Protein AF-A0A0S7XWL3-F1 (afdb_monomer)

Structure (mmCIF, N/CA/C/O backbone):
data_AF-A0A0S7XWL3-F1
#
_entry.id   AF-A0A0S7XWL3-F1
#
loop_
_atom_site.group_PDB
_atom_site.id
_atom_site.type_symbol
_atom_site.label_atom_id
_atom_site.label_alt_id
_atom_site.label_comp_id
_atom_site.label_asym_id
_atom_site.label_entity_id
_atom_site.label_seq_id
_atom_site.pdbx_PDB_ins_code
_atom_site.Cartn_x
_atom_site.Cartn_y
_atom_site.Cartn_z
_atom_site.occupancy
_atom_site.B_iso_or_equiv
_atom_site.auth_seq_id
_atom_site.auth_comp_id
_atom_site.auth_asym_id
_atom_site.auth_atom_id
_atom_site.pdbx_PDB_model_num
ATOM 1 N N . MET A 1 1 ? -26.084 -12.949 16.151 1.00 36.94 1 MET A N 1
ATOM 2 C CA . MET A 1 1 ? -24.715 -13.091 15.606 1.00 36.94 1 MET A CA 1
ATOM 3 C C . MET A 1 1 ? -23.866 -11.956 16.166 1.00 36.94 1 MET A C 1
ATOM 5 O O . MET A 1 1 ? -24.060 -10.821 15.754 1.00 36.94 1 MET A O 1
ATOM 9 N N . ALA A 1 2 ? -23.006 -12.208 17.155 1.00 46.75 2 ALA A N 1
ATOM 10 C CA . ALA A 1 2 ? -22.090 -11.181 17.656 1.00 46.75 2 ALA A CA 1
ATOM 11 C C . ALA A 1 2 ? -20.887 -11.101 16.704 1.00 46.75 2 ALA A C 1
ATOM 13 O O . ALA A 1 2 ? -20.143 -12.070 16.565 1.00 46.75 2 ALA A O 1
ATOM 14 N N . GLY A 1 3 ? -20.744 -9.982 15.991 1.00 61.41 3 GLY A N 1
ATOM 15 C CA . GLY A 1 3 ? -19.620 -9.762 15.082 1.00 61.41 3 GLY A CA 1
ATOM 16 C C . GLY A 1 3 ? -18.284 -9.784 15.829 1.00 61.41 3 GLY A C 1
ATOM 17 O O . GLY A 1 3 ? -18.199 -9.375 16.988 1.00 61.41 3 GLY A O 1
ATOM 18 N N . ARG A 1 4 ? -17.224 -10.259 15.163 1.00 64.62 4 ARG A N 1
ATOM 19 C CA . ARG A 1 4 ? -15.858 -10.237 15.702 1.00 64.62 4 ARG A CA 1
ATOM 20 C C . ARG A 1 4 ? -15.507 -8.812 16.148 1.00 64.62 4 ARG A C 1
ATOM 22 O O . ARG A 1 4 ? -15.670 -7.868 15.376 1.00 64.62 4 ARG A O 1
ATOM 29 N N . LYS A 1 5 ? -15.020 -8.660 17.387 1.00 73.19 5 LYS A N 1
ATOM 30 C CA . LYS A 1 5 ? -14.615 -7.357 17.939 1.00 73.19 5 LYS A CA 1
ATOM 31 C C . LYS A 1 5 ? -13.591 -6.689 17.013 1.00 73.19 5 LYS A C 1
ATOM 33 O O . LYS A 1 5 ? -12.666 -7.351 16.536 1.00 73.19 5 LYS A O 1
ATOM 38 N N . LYS A 1 6 ? -13.762 -5.385 16.765 1.00 74.75 6 LYS A N 1
ATOM 39 C CA . LYS A 1 6 ? -12.805 -4.599 15.977 1.00 74.75 6 LYS A CA 1
ATOM 40 C C . LYS A 1 6 ? -11.432 -4.615 16.669 1.00 74.75 6 LYS A C 1
ATOM 42 O O . LYS A 1 6 ? -11.367 -4.415 17.879 1.00 74.75 6 LYS A O 1
ATOM 47 N N . LYS A 1 7 ? -10.364 -4.853 15.900 1.00 80.75 7 LYS A N 1
ATOM 48 C CA . LYS A 1 7 ? -8.964 -4.765 16.344 1.00 80.75 7 LYS A CA 1
ATOM 49 C C . LYS A 1 7 ? -8.573 -3.356 16.783 1.00 80.75 7 LYS A C 1
ATOM 51 O O . LYS A 1 7 ? -8.152 -3.208 17.915 1.00 80.75 7 LYS A O 1
ATOM 56 N N . PHE A 1 8 ? -8.792 -2.368 15.922 1.00 87.38 8 PHE A N 1
ATOM 57 C CA . PHE A 1 8 ? -8.564 -0.952 16.218 1.00 87.38 8 PHE A CA 1
ATOM 58 C C . PHE A 1 8 ? -9.876 -0.279 16.616 1.00 87.38 8 PHE A C 1
ATOM 60 O O . PHE A 1 8 ? -10.931 -0.643 16.076 1.00 87.38 8 PHE A O 1
ATOM 67 N N . GLN A 1 9 ? -9.825 0.666 17.554 1.00 83.06 9 GLN A N 1
ATOM 68 C CA . GLN A 1 9 ? -10.984 1.471 17.960 1.00 83.06 9 GLN A CA 1
ATOM 69 C C . GLN A 1 9 ? -10.989 2.852 17.302 1.00 83.06 9 GLN A C 1
ATOM 71 O O . GLN A 1 9 ? -12.069 3.332 16.963 1.00 83.06 9 GLN A O 1
ATOM 76 N N . THR A 1 10 ? -9.817 3.441 17.044 1.00 89.12 10 THR A N 1
ATOM 77 C CA . THR A 1 10 ? -9.683 4.768 16.417 1.00 89.12 10 THR A CA 1
ATOM 78 C C . THR A 1 10 ? -8.779 4.734 15.186 1.00 89.12 10 THR A C 1
ATOM 80 O O . THR A 1 10 ? -8.047 3.764 14.968 1.00 89.12 10 THR A O 1
ATOM 83 N N . GLU A 1 11 ? -8.879 5.768 14.350 1.00 91.44 11 GLU A N 1
ATOM 84 C CA . GLU A 1 11 ? -8.022 5.936 13.171 1.00 91.44 11 GLU A CA 1
ATOM 85 C C . GLU A 1 11 ? -6.557 6.134 13.586 1.00 91.44 11 GLU A C 1
ATOM 87 O O . GLU A 1 11 ? -5.670 5.508 13.007 1.00 91.44 11 GLU A O 1
ATOM 92 N N . GLU A 1 12 ? -6.304 6.904 14.651 1.00 93.62 12 GLU A N 1
ATOM 93 C CA . GLU A 1 12 ? -4.953 7.179 15.151 1.00 93.62 12 GLU A CA 1
ATOM 94 C C . GLU A 1 12 ? -4.237 5.907 15.616 1.00 93.62 12 GLU A C 1
ATOM 96 O O . GLU A 1 12 ? -3.075 5.699 15.283 1.00 93.62 12 GLU A O 1
ATOM 101 N N . GLU A 1 13 ? -4.938 5.004 16.312 1.00 94.00 13 GLU A N 1
ATOM 102 C CA . GLU A 1 13 ? -4.365 3.728 16.763 1.00 94.00 13 GLU A CA 1
ATOM 103 C C . GLU A 1 13 ? -3.895 2.871 15.576 1.00 94.00 13 GLU A C 1
ATOM 105 O O . GLU A 1 13 ? -2.843 2.227 15.621 1.00 94.00 13 GLU A O 1
ATOM 110 N N . MET A 1 14 ? -4.673 2.867 14.489 1.00 94.06 14 MET A N 1
ATOM 111 C CA . MET A 1 14 ? -4.296 2.171 13.263 1.00 94.06 14 MET A CA 1
ATOM 112 C C . MET A 1 14 ? -3.122 2.870 12.572 1.00 94.06 14 MET A C 1
ATOM 114 O O . MET A 1 14 ? -2.195 2.188 12.131 1.00 94.06 14 MET A O 1
ATOM 118 N N . GLN A 1 15 ? -3.140 4.201 12.490 1.00 95.75 15 GLN A N 1
ATOM 119 C CA . GLN A 1 15 ? -2.067 4.993 11.892 1.00 95.75 15 GLN A CA 1
ATOM 120 C C . GLN A 1 15 ? -0.730 4.758 12.610 1.00 95.75 15 GLN A C 1
ATOM 122 O O . GLN A 1 15 ? 0.270 4.469 11.953 1.00 95.75 15 GLN A O 1
ATOM 127 N N . ASP A 1 16 ? -0.722 4.758 13.943 1.00 95.88 16 ASP A N 1
ATOM 128 C CA . ASP A 1 16 ? 0.469 4.480 14.750 1.00 95.88 16 ASP A CA 1
ATOM 129 C C . ASP A 1 16 ? 1.024 3.074 14.495 1.00 95.88 16 ASP A C 1
ATOM 131 O O . ASP A 1 16 ? 2.238 2.880 14.371 1.00 95.88 16 ASP A O 1
ATOM 135 N N . ALA A 1 17 ? 0.146 2.073 14.382 1.00 95.94 17 ALA A N 1
ATOM 136 C CA . ALA A 1 17 ? 0.550 0.702 14.085 1.00 95.94 17 ALA A CA 1
ATOM 137 C C . ALA A 1 17 ? 1.124 0.562 12.662 1.00 95.94 17 ALA A C 1
ATOM 139 O O . ALA A 1 17 ? 2.119 -0.141 12.462 1.00 95.94 17 ALA A O 1
ATOM 140 N N . ILE A 1 18 ? 0.547 1.270 11.688 1.00 96.81 18 ILE A N 1
ATOM 141 C CA . ILE A 1 18 ? 1.053 1.347 10.311 1.00 96.81 18 ILE A CA 1
ATOM 142 C C . ILE A 1 18 ? 2.430 2.013 10.283 1.00 96.81 18 ILE A C 1
ATOM 144 O O . ILE A 1 18 ? 3.361 1.489 9.670 1.00 96.81 18 ILE A O 1
ATOM 148 N N . ASP A 1 19 ? 2.589 3.145 10.962 1.00 96.81 19 ASP A N 1
ATOM 149 C CA . ASP A 1 19 ? 3.857 3.869 10.996 1.00 96.81 19 ASP A CA 1
ATOM 150 C C . ASP A 1 19 ? 4.936 3.071 11.724 1.00 96.81 19 ASP A C 1
ATOM 152 O O . ASP A 1 19 ? 6.091 3.058 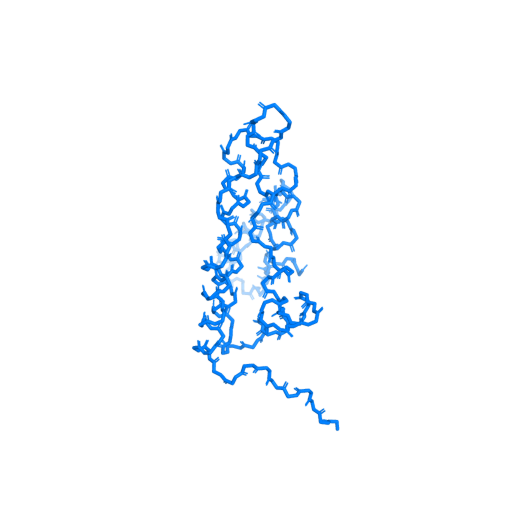11.293 1.00 96.81 19 ASP A O 1
ATOM 156 N N . LYS A 1 20 ? 4.572 2.341 12.783 1.00 97.00 20 LYS A N 1
ATOM 157 C CA . LYS A 1 20 ? 5.468 1.387 13.440 1.00 97.00 20 LYS A CA 1
ATOM 158 C C . LYS A 1 20 ? 5.937 0.298 12.475 1.00 97.00 20 LYS A C 1
ATOM 160 O O . LYS A 1 20 ? 7.130 0.005 12.460 1.00 97.00 20 LYS A O 1
ATOM 165 N N . TYR A 1 21 ? 5.041 -0.267 11.661 1.00 96.31 21 TYR A N 1
ATOM 166 C CA . TYR A 1 21 ? 5.422 -1.247 10.642 1.00 96.31 21 TYR A CA 1
ATOM 167 C C . TYR A 1 21 ? 6.410 -0.647 9.635 1.00 96.31 21 TYR A C 1
ATOM 169 O O . TYR A 1 21 ? 7.520 -1.157 9.509 1.00 96.31 21 TYR A O 1
ATOM 177 N N . PHE A 1 22 ? 6.084 0.478 8.993 1.00 96.00 22 PHE A N 1
ATOM 178 C CA . PHE A 1 22 ? 6.979 1.085 7.997 1.00 96.00 22 PHE A CA 1
ATOM 179 C C . PHE A 1 22 ? 8.330 1.542 8.568 1.00 96.00 22 PHE A C 1
ATOM 181 O O . PHE A 1 22 ? 9.328 1.515 7.851 1.00 96.00 22 PHE A O 1
ATOM 188 N N . LYS A 1 23 ? 8.391 1.926 9.850 1.00 95.62 23 LYS A N 1
ATOM 189 C CA . LYS A 1 23 ? 9.656 2.218 10.552 1.00 95.62 23 LYS A CA 1
ATOM 190 C C . LYS A 1 23 ? 10.488 0.967 10.829 1.00 95.62 23 LYS A C 1
ATOM 192 O O . LYS A 1 23 ? 11.699 1.077 10.970 1.00 95.62 23 LYS A O 1
ATOM 197 N N . SER A 1 24 ? 9.846 -0.195 10.943 1.00 93.25 24 SER A N 1
ATOM 198 C CA . SER A 1 24 ? 10.522 -1.478 11.164 1.00 93.25 24 SER A CA 1
ATOM 199 C C . SER A 1 24 ? 11.039 -2.130 9.880 1.00 93.25 24 SER A C 1
ATOM 201 O O . SER A 1 24 ? 11.827 -3.067 9.958 1.00 93.25 24 SER A O 1
ATOM 203 N N . VAL A 1 25 ? 10.607 -1.640 8.714 1.00 92.12 25 VAL A N 1
ATOM 204 C CA . VAL A 1 25 ? 11.064 -2.127 7.410 1.00 92.12 25 VAL A CA 1
ATOM 205 C C . VAL A 1 25 ? 12.542 -1.799 7.230 1.00 92.12 25 VAL A C 1
ATOM 207 O O . VAL A 1 25 ? 12.956 -0.643 7.343 1.00 92.12 25 VAL A O 1
ATOM 210 N N . ASP A 1 26 ? 13.324 -2.818 6.886 1.00 88.50 26 ASP A N 1
ATOM 211 C CA . ASP A 1 26 ? 14.691 -2.633 6.426 1.00 88.50 26 ASP A CA 1
ATOM 212 C C . ASP A 1 26 ? 14.690 -2.206 4.954 1.00 88.50 26 ASP A C 1
ATOM 214 O O . ASP A 1 26 ? 14.417 -2.987 4.044 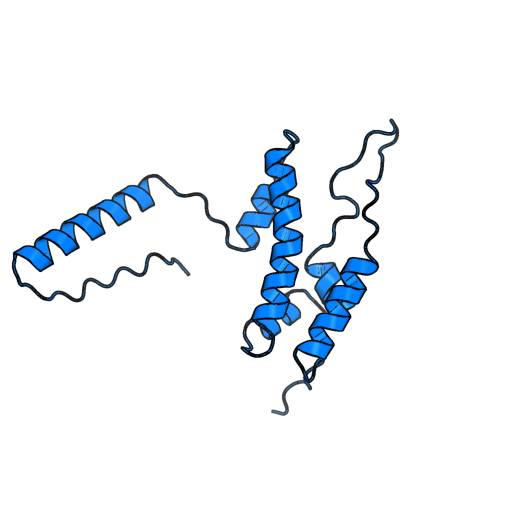1.00 88.50 26 ASP A O 1
ATOM 218 N N . TRP A 1 27 ? 15.000 -0.934 4.720 1.00 85.88 27 TRP A N 1
ATOM 219 C CA . TRP A 1 27 ? 15.059 -0.357 3.379 1.00 85.88 27 TRP A CA 1
ATOM 220 C C . TRP A 1 27 ? 16.377 -0.642 2.653 1.00 85.88 27 TRP A C 1
ATOM 222 O O . TRP A 1 27 ? 16.559 -0.196 1.515 1.00 85.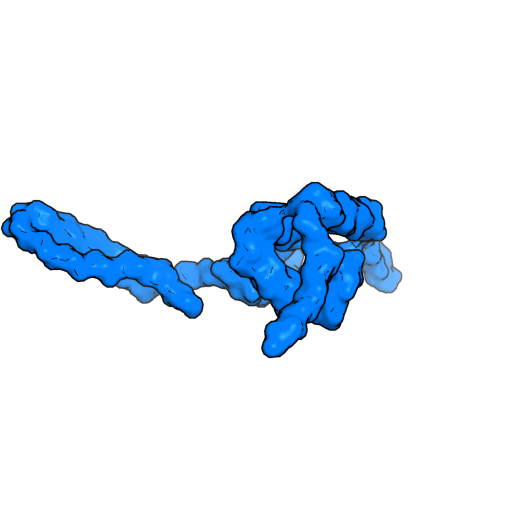88 27 TRP A O 1
ATOM 232 N N . THR A 1 28 ? 17.316 -1.354 3.281 1.00 85.12 28 THR A N 1
ATOM 233 C CA . THR A 1 28 ? 18.562 -1.727 2.620 1.00 85.12 28 THR A CA 1
ATOM 234 C C . THR A 1 28 ? 18.287 -2.787 1.547 1.00 85.12 28 THR A C 1
ATOM 236 O O . THR A 1 28 ? 17.612 -3.785 1.807 1.00 85.12 28 THR A O 1
ATOM 239 N N . PRO A 1 29 ? 18.763 -2.594 0.302 1.00 82.19 29 PRO A N 1
ATOM 240 C CA . PRO A 1 29 ? 18.612 -3.614 -0.722 1.00 82.19 29 PRO A CA 1
ATOM 241 C C . PRO A 1 29 ? 19.436 -4.847 -0.354 1.00 82.19 29 PRO A C 1
ATOM 243 O O . PRO A 1 29 ? 20.662 -4.756 -0.233 1.00 82.19 29 PRO A O 1
ATOM 246 N N . SER A 1 30 ? 18.777 -6.002 -0.256 1.00 86.75 30 SER A N 1
ATOM 247 C CA . SER A 1 30 ? 19.459 -7.300 -0.264 1.00 86.75 30 SER A CA 1
ATOM 248 C C . SER A 1 30 ? 20.346 -7.418 -1.499 1.00 86.75 30 SER A C 1
ATOM 250 O O . SER A 1 30 ? 20.089 -6.769 -2.513 1.00 86.75 30 SER A O 1
ATOM 252 N N . ARG A 1 31 ? 21.407 -8.221 -1.431 1.00 88.25 31 ARG A N 1
ATOM 253 C CA . ARG A 1 31 ? 22.348 -8.420 -2.540 1.00 88.25 31 ARG A CA 1
ATOM 254 C C . ARG A 1 31 ? 22.417 -9.892 -2.927 1.00 88.25 31 ARG A C 1
ATOM 256 O O . ARG A 1 31 ? 22.231 -10.747 -2.068 1.00 88.25 31 ARG A O 1
ATOM 263 N N . ASP A 1 32 ? 22.632 -10.162 -4.210 1.00 87.88 32 ASP A N 1
ATOM 264 C CA . ASP A 1 32 ? 22.878 -11.513 -4.716 1.00 87.88 32 ASP A CA 1
ATOM 265 C C . ASP A 1 32 ? 24.319 -11.966 -4.435 1.00 87.88 32 ASP A C 1
ATOM 267 O O . ASP A 1 32 ? 25.100 -11.244 -3.806 1.00 87.88 32 ASP A O 1
ATOM 271 N N . GLU A 1 33 ? 24.665 -13.174 -4.882 1.00 92.81 33 GLU A N 1
ATOM 272 C CA . GLU A 1 33 ? 25.991 -13.775 -4.685 1.00 92.81 33 GLU A CA 1
ATOM 273 C C . GLU A 1 33 ? 27.117 -12.936 -5.317 1.00 92.81 33 GLU A C 1
ATOM 275 O O . GLU A 1 33 ? 28.231 -12.899 -4.796 1.00 92.81 33 GLU A O 1
ATOM 280 N N . GLU A 1 34 ? 26.822 -12.179 -6.381 1.00 91.81 34 GLU A N 1
ATOM 281 C CA . GLU A 1 34 ? 27.750 -11.240 -7.024 1.00 91.81 34 GLU A CA 1
ATOM 282 C C . GLU A 1 34 ? 27.729 -9.829 -6.406 1.00 91.81 34 GLU A C 1
ATOM 284 O O . GLU A 1 34 ? 28.372 -8.904 -6.911 1.00 91.81 34 GLU A O 1
ATOM 289 N N . GLY A 1 35 ? 26.988 -9.627 -5.315 1.00 88.56 35 GLY A N 1
ATOM 290 C CA . GLY A 1 35 ? 26.896 -8.352 -4.610 1.00 88.56 35 GLY A CA 1
ATOM 291 C C . GLY A 1 35 ? 26.010 -7.311 -5.301 1.00 88.56 35 GLY A C 1
ATOM 292 O O . GLY A 1 35 ? 26.009 -6.143 -4.892 1.00 88.56 35 GLY A O 1
ATOM 293 N N . ARG A 1 36 ? 25.237 -7.674 -6.326 1.00 85.31 36 ARG A N 1
ATOM 294 C CA . ARG A 1 36 ? 24.300 -6.772 -7.012 1.00 85.31 36 ARG A CA 1
ATOM 295 C C . ARG A 1 36 ? 23.014 -6.653 -6.188 1.00 85.31 36 ARG A C 1
ATOM 297 O O . ARG A 1 36 ? 22.555 -7.642 -5.626 1.00 85.31 36 ARG A O 1
ATOM 304 N N . PRO A 1 37 ? 22.407 -5.458 -6.083 1.00 82.75 37 PRO A N 1
ATOM 305 C CA . PRO A 1 37 ? 21.199 -5.278 -5.286 1.00 82.75 37 PRO A CA 1
ATOM 306 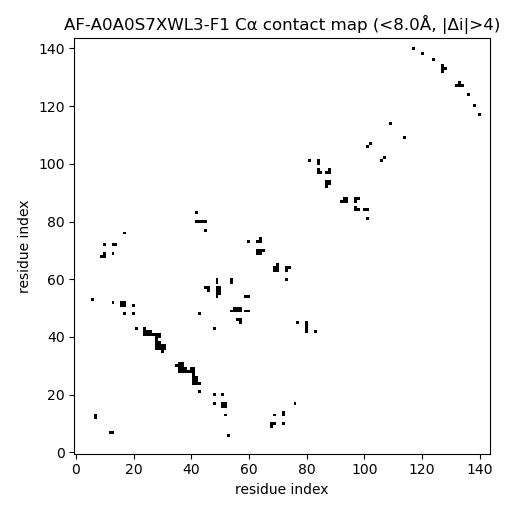C C . PRO A 1 37 ? 20.015 -6.037 -5.899 1.00 82.75 37 PRO A C 1
ATOM 308 O O . PRO A 1 37 ? 19.621 -5.749 -7.030 1.00 82.75 37 PRO A O 1
ATOM 311 N N . ILE A 1 38 ? 19.418 -6.939 -5.122 1.00 82.75 38 ILE A N 1
ATOM 312 C CA . ILE A 1 38 ? 18.156 -7.617 -5.403 1.00 82.75 38 ILE A CA 1
ATOM 313 C C . ILE A 1 38 ? 17.022 -6.628 -5.104 1.00 82.75 38 ILE A C 1
ATOM 315 O O . ILE A 1 38 ? 16.751 -6.316 -3.939 1.00 82.75 38 ILE A O 1
ATOM 319 N N . PRO A 1 39 ? 16.361 -6.090 -6.139 1.00 72.50 39 PRO A N 1
ATOM 320 C CA . PRO A 1 39 ? 15.312 -5.104 -5.947 1.00 72.50 39 PRO A CA 1
ATOM 321 C C . PRO A 1 39 ? 14.117 -5.727 -5.209 1.00 72.50 39 PRO A C 1
ATOM 323 O O . PRO A 1 39 ? 13.732 -6.857 -5.492 1.00 72.50 39 PRO A O 1
ATOM 326 N N . PHE A 1 40 ? 13.512 -4.965 -4.296 1.00 74.94 40 PHE A N 1
ATOM 327 C CA . PHE A 1 40 ? 12.250 -5.293 -3.611 1.00 74.94 40 PHE A CA 1
ATOM 328 C C . PHE A 1 40 ? 12.231 -6.549 -2.729 1.00 74.94 40 PHE A C 1
ATOM 330 O O . PHE A 1 40 ? 11.170 -6.883 -2.215 1.00 74.94 40 PHE A O 1
ATOM 337 N N . MET A 1 41 ? 13.371 -7.202 -2.478 1.00 81.50 41 MET A N 1
ATOM 338 C CA . MET A 1 41 ? 13.417 -8.365 -1.577 1.00 81.50 41 MET A CA 1
ATOM 339 C C . MET A 1 41 ? 12.966 -8.018 -0.148 1.00 81.50 41 MET A C 1
ATOM 341 O O . MET A 1 41 ? 12.263 -8.801 0.475 1.00 81.50 41 MET A O 1
ATOM 345 N N . ASN A 1 42 ? 13.321 -6.823 0.334 1.00 83.19 42 ASN A N 1
ATOM 346 C CA . ASN A 1 42 ? 12.935 -6.325 1.662 1.00 83.19 42 ASN A CA 1
ATOM 347 C C . ASN A 1 42 ? 11.814 -5.273 1.582 1.00 83.19 42 ASN A C 1
ATOM 349 O O . ASN A 1 42 ? 11.588 -4.523 2.529 1.00 83.19 42 ASN A O 1
ATOM 353 N N . ALA A 1 43 ? 11.157 -5.140 0.424 1.00 87.06 43 ALA A N 1
ATOM 354 C CA . ALA A 1 43 ? 10.105 -4.146 0.275 1.00 87.06 43 ALA A CA 1
ATOM 355 C C . ALA A 1 43 ? 8.875 -4.544 1.103 1.00 87.06 43 ALA A C 1
ATOM 357 O O . ALA A 1 43 ? 8.499 -5.717 1.107 1.00 87.06 43 ALA A O 1
ATOM 358 N N . PRO A 1 44 ? 8.208 -3.575 1.750 1.00 93.69 44 PRO A N 1
ATOM 359 C CA . PRO A 1 44 ? 6.984 -3.845 2.479 1.00 93.69 44 PRO A CA 1
ATOM 360 C C . PRO A 1 44 ? 5.913 -4.398 1.543 1.00 93.69 44 PRO A C 1
ATOM 362 O O . PRO A 1 44 ? 5.746 -3.926 0.417 1.00 93.69 44 PRO A O 1
ATOM 365 N N . THR A 1 45 ? 5.140 -5.362 2.034 1.00 94.12 45 THR A N 1
ATOM 366 C CA . THR A 1 45 ? 4.027 -5.958 1.289 1.00 94.12 45 THR A CA 1
ATOM 367 C C . THR A 1 45 ? 2.701 -5.744 2.012 1.00 94.12 45 THR A C 1
ATOM 369 O O . THR A 1 45 ? 2.649 -5.609 3.233 1.00 94.12 45 THR A O 1
ATOM 372 N N . ILE A 1 46 ? 1.584 -5.766 1.274 1.00 95.62 46 ILE A N 1
ATOM 373 C CA . ILE A 1 46 ? 0.240 -5.655 1.877 1.00 95.62 46 ILE A CA 1
ATOM 374 C C . ILE A 1 46 ? -0.014 -6.802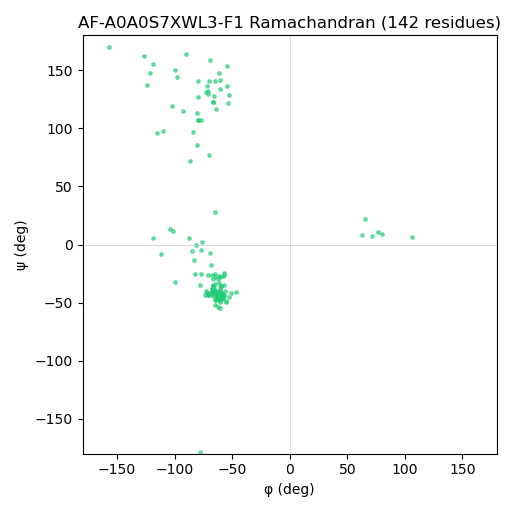 2.863 1.00 95.62 46 ILE A C 1
ATOM 376 O O . ILE A 1 46 ? -0.659 -6.613 3.894 1.00 95.62 46 ILE A O 1
ATOM 380 N N . THR A 1 47 ? 0.492 -7.999 2.560 1.00 95.62 47 THR A N 1
ATOM 381 C CA . THR A 1 47 ? 0.342 -9.161 3.440 1.00 95.62 47 THR A CA 1
ATOM 382 C C . THR A 1 47 ? 1.074 -8.942 4.760 1.00 95.62 47 THR A C 1
ATOM 384 O O . THR A 1 47 ? 0.479 -9.135 5.814 1.00 95.62 47 THR A O 1
ATOM 387 N N . GLU A 1 48 ? 2.329 -8.496 4.725 1.00 95.19 48 GLU A N 1
ATOM 388 C CA . GLU A 1 48 ? 3.092 -8.197 5.940 1.00 95.19 48 GLU A CA 1
ATOM 389 C C . GLU A 1 48 ? 2.506 -7.030 6.725 1.00 95.19 48 GLU A C 1
ATOM 391 O O . GLU A 1 48 ? 2.411 -7.121 7.945 1.00 95.19 48 GLU A O 1
ATOM 396 N N . LEU A 1 49 ? 2.041 -5.978 6.045 1.00 96.81 49 LEU A N 1
ATOM 397 C CA . LEU A 1 49 ? 1.301 -4.891 6.678 1.00 96.81 49 LEU A CA 1
ATOM 398 C C . LEU A 1 49 ? 0.085 -5.440 7.435 1.00 96.81 49 LEU A C 1
ATOM 400 O O . LEU A 1 49 ? -0.113 -5.128 8.607 1.00 96.81 49 LEU A O 1
ATOM 404 N N . ALA A 1 50 ? -0.714 -6.303 6.802 1.00 96.50 50 ALA A N 1
ATOM 405 C CA . ALA A 1 50 ? -1.873 -6.911 7.447 1.00 96.50 50 ALA A CA 1
ATOM 406 C C . ALA A 1 50 ? -1.470 -7.744 8.679 1.00 96.50 50 ALA A C 1
ATOM 408 O O . ALA A 1 50 ? -2.094 -7.617 9.735 1.00 96.50 50 ALA A O 1
ATOM 409 N N . LEU A 1 51 ? -0.406 -8.544 8.571 1.00 96.00 51 LEU A N 1
ATOM 410 C CA . LEU A 1 51 ? 0.126 -9.339 9.681 1.00 96.00 51 LEU A CA 1
ATOM 411 C C . LEU A 1 51 ? 0.657 -8.457 10.822 1.00 96.00 51 LEU A C 1
ATOM 413 O O . LEU A 1 51 ? 0.374 -8.736 11.986 1.00 96.00 51 LEU A O 1
ATOM 417 N N . ALA A 1 52 ? 1.359 -7.365 10.511 1.00 94.88 52 ALA A N 1
ATOM 418 C CA . ALA A 1 52 ? 1.885 -6.413 11.489 1.00 94.88 52 ALA A CA 1
ATOM 419 C C . ALA A 1 52 ? 0.768 -5.678 12.247 1.00 94.88 52 ALA A C 1
ATOM 421 O O . ALA A 1 52 ? 0.881 -5.437 13.448 1.00 94.88 52 ALA A O 1
ATOM 422 N N . LEU A 1 53 ? -0.355 -5.406 11.577 1.00 94.56 53 LEU A N 1
ATOM 423 C CA . LEU A 1 53 ? -1.590 -4.896 12.189 1.00 94.56 53 LEU A CA 1
ATOM 424 C C . LEU A 1 53 ? -2.380 -5.987 12.945 1.00 94.56 53 LEU A C 1
ATOM 426 O O . LEU A 1 53 ? -3.459 -5.747 13.493 1.00 94.56 53 LEU A O 1
ATOM 430 N N . GLY A 1 54 ? -1.846 -7.209 12.989 1.00 93.88 54 GLY A N 1
ATOM 431 C CA . GLY A 1 54 ? -2.381 -8.357 13.708 1.00 93.88 54 GLY A CA 1
ATOM 432 C C . GLY A 1 54 ? -3.522 -9.076 12.993 1.00 93.88 54 GLY A C 1
ATOM 433 O O . GLY A 1 54 ? -4.183 -9.911 13.617 1.00 93.88 54 GLY A O 1
ATOM 434 N N . PHE A 1 55 ? -3.826 -8.751 11.737 1.00 94.38 55 PHE A N 1
ATOM 435 C CA . PHE A 1 55 ? -4.813 -9.484 10.947 1.00 94.38 55 PHE A CA 1
ATOM 436 C C . PHE A 1 55 ? -4.315 -10.890 10.592 1.00 94.38 55 PHE A C 1
ATOM 438 O O . PHE A 1 55 ? -3.122 -11.170 10.625 1.00 94.38 55 PHE A O 1
ATOM 445 N N . ALA A 1 56 ? -5.246 -11.791 10.272 1.00 92.31 56 ALA A N 1
ATOM 446 C CA . ALA A 1 56 ? -4.904 -13.158 9.870 1.00 92.31 56 ALA A CA 1
ATOM 447 C C . ALA A 1 56 ? -4.517 -13.253 8.384 1.00 92.31 56 ALA A C 1
ATOM 449 O O . ALA A 1 56 ? -3.802 -14.167 7.989 1.00 92.31 56 ALA A O 1
ATOM 450 N N . ASP A 1 57 ? -5.006 -12.321 7.565 1.00 93.38 57 ASP A N 1
ATOM 451 C CA . ASP A 1 57 ? -4.777 -12.275 6.127 1.00 93.38 57 ASP A CA 1
ATOM 452 C C . ASP A 1 57 ? -4.959 -10.847 5.583 1.00 93.38 57 ASP A C 1
ATOM 454 O O . ASP A 1 57 ? -5.476 -9.952 6.260 1.00 93.38 57 ASP A O 1
ATOM 458 N N . ARG A 1 58 ? -4.573 -10.641 4.319 1.00 93.94 58 ARG A N 1
ATOM 459 C CA . ARG A 1 58 ? -4.767 -9.365 3.611 1.00 93.94 58 ARG A CA 1
ATOM 460 C C . ARG A 1 58 ? -6.239 -8.999 3.383 1.00 93.94 58 ARG A C 1
ATOM 462 O O . ARG A 1 58 ? -6.554 -7.824 3.240 1.00 93.94 58 ARG A O 1
ATOM 469 N N . ARG A 1 59 ? -7.151 -9.979 3.334 1.00 93.62 59 ARG A N 1
ATOM 470 C CA . ARG A 1 59 ? -8.585 -9.728 3.086 1.00 93.62 59 ARG A CA 1
ATOM 471 C C . ARG A 1 59 ? -9.205 -8.981 4.260 1.00 93.62 59 ARG A C 1
ATOM 473 O O . ARG A 1 59 ? -9.948 -8.032 4.057 1.00 93.62 59 ARG A O 1
ATOM 480 N N . SER A 1 60 ? -8.792 -9.331 5.472 1.00 93.12 60 SER A N 1
ATOM 481 C CA . SER A 1 60 ? -9.186 -8.662 6.707 1.00 93.12 60 SER A CA 1
ATOM 482 C C . SER A 1 60 ? -8.799 -7.177 6.714 1.00 93.12 60 SER A C 1
ATOM 484 O O . SER A 1 60 ? -9.551 -6.356 7.235 1.00 93.12 60 SER A O 1
ATOM 486 N N . LEU A 1 61 ? -7.654 -6.818 6.117 1.00 94.38 61 LEU A N 1
ATOM 487 C CA . LEU A 1 61 ? -7.258 -5.419 5.928 1.00 94.38 61 LEU A CA 1
ATOM 488 C C . LEU A 1 61 ? -8.197 -4.707 4.938 1.00 94.38 61 LEU A C 1
ATOM 490 O O . LEU A 1 61 ? -8.656 -3.601 5.214 1.00 94.38 61 LEU A O 1
ATOM 494 N N . TYR A 1 62 ? -8.559 -5.356 3.829 1.00 93.69 62 TYR A N 1
ATOM 495 C CA . TYR A 1 62 ? -9.522 -4.803 2.869 1.00 93.69 62 TYR A CA 1
ATOM 496 C C . TYR A 1 62 ? -10.950 -4.687 3.424 1.00 93.69 62 TYR A C 1
ATOM 498 O O . TYR A 1 62 ? -11.678 -3.762 3.074 1.00 93.69 62 TYR A O 1
ATOM 506 N N . ASP A 1 63 ? -11.360 -5.553 4.348 1.00 92.31 63 ASP A N 1
ATOM 507 C CA . ASP A 1 63 ? -12.639 -5.390 5.050 1.00 92.31 63 ASP A CA 1
ATOM 508 C C . ASP A 1 63 ? -12.639 -4.167 5.978 1.00 92.31 63 ASP A C 1
ATOM 510 O O . ASP A 1 63 ? -13.689 -3.586 6.261 1.00 92.31 63 ASP A O 1
ATOM 514 N N . TYR A 1 64 ? -11.465 -3.756 6.462 1.00 90.69 64 TYR A N 1
ATOM 515 C CA . TYR A 1 64 ? -11.300 -2.500 7.187 1.00 90.69 64 TYR A CA 1
ATOM 516 C C . TYR A 1 64 ? -11.265 -1.289 6.260 1.00 90.69 64 TYR A C 1
ATOM 518 O O . TYR A 1 64 ? -11.827 -0.262 6.624 1.00 90.69 64 TYR A O 1
ATOM 526 N N . LEU A 1 65 ? -10.692 -1.427 5.063 1.00 90.56 65 LEU A N 1
ATOM 527 C CA . LEU A 1 65 ? -10.688 -0.391 4.026 1.00 90.56 65 LEU A CA 1
ATOM 528 C C . LEU A 1 65 ? -12.105 0.049 3.619 1.00 90.56 65 LEU A C 1
ATOM 530 O O . LEU A 1 65 ? -12.290 1.180 3.194 1.00 90.56 65 LEU A O 1
ATOM 534 N N . LYS A 1 66 ? -13.110 -0.824 3.766 1.00 91.12 66 LYS A N 1
ATOM 535 C CA . LYS A 1 66 ? -14.529 -0.516 3.502 1.00 91.12 66 LYS A CA 1
ATOM 536 C C . LYS A 1 66 ? -15.207 0.308 4.605 1.00 91.12 66 LYS A C 1
ATOM 538 O O . LYS A 1 66 ? -16.383 0.629 4.480 1.00 91.12 66 LYS A O 1
ATOM 543 N N . LYS A 1 67 ? -14.525 0.584 5.720 1.00 89.19 67 LYS A N 1
ATOM 544 C CA . LYS A 1 67 ? -15.073 1.346 6.849 1.00 89.19 67 LYS A CA 1
ATOM 545 C C . LYS A 1 67 ? -14.522 2.763 6.798 1.00 89.19 67 LYS A C 1
ATOM 547 O O . LYS A 1 67 ? -13.322 2.932 6.986 1.00 89.19 67 LYS A O 1
ATOM 552 N N . ASP A 1 68 ? -15.404 3.751 6.674 1.00 85.50 68 ASP A N 1
ATOM 553 C CA . ASP A 1 68 ? -15.045 5.166 6.480 1.00 85.50 68 ASP A CA 1
ATOM 554 C C . ASP A 1 68 ? -13.951 5.683 7.422 1.00 85.50 68 ASP A C 1
ATOM 556 O O . ASP A 1 68 ? -13.028 6.353 6.972 1.00 85.50 68 ASP A O 1
ATOM 560 N N . VAL A 1 69 ? -13.999 5.290 8.700 1.00 89.50 69 VAL A N 1
ATOM 561 C CA . VAL A 1 69 ? -13.029 5.698 9.736 1.00 89.50 69 VAL A CA 1
ATOM 562 C C . VAL A 1 69 ? -11.589 5.256 9.438 1.00 89.50 69 VAL A C 1
ATOM 564 O O . VAL A 1 69 ? -10.655 5.883 9.908 1.00 89.50 69 VAL A O 1
ATOM 567 N N . TYR A 1 70 ? -11.380 4.170 8.689 1.00 90.19 70 TYR A N 1
ATOM 568 C CA . TYR A 1 70 ? -10.040 3.639 8.395 1.00 90.19 70 TYR A CA 1
ATOM 569 C C . TYR A 1 70 ? -9.650 3.778 6.923 1.00 90.19 70 TYR A C 1
ATOM 571 O O . TYR A 1 70 ? -8.508 3.488 6.557 1.00 90.19 70 TYR A O 1
ATOM 579 N N . THR A 1 71 ? -10.588 4.191 6.066 1.00 92.12 71 THR A N 1
ATOM 580 C CA . THR A 1 71 ? -10.406 4.236 4.614 1.00 92.12 71 THR A CA 1
ATOM 581 C C . THR A 1 71 ? -9.183 5.060 4.230 1.00 92.12 71 THR A C 1
ATOM 583 O O . THR A 1 71 ? -8.355 4.599 3.447 1.00 92.12 71 THR A O 1
ATOM 586 N N . HIS A 1 72 ? -9.051 6.268 4.779 1.00 93.19 72 HIS A N 1
ATOM 587 C CA . HIS A 1 72 ? -7.973 7.185 4.420 1.00 93.19 72 HIS A CA 1
ATOM 588 C C . HIS A 1 72 ? -6.597 6.632 4.821 1.00 93.19 72 HIS A C 1
ATOM 590 O O . HIS A 1 72 ? -5.709 6.492 3.975 1.00 93.19 72 HIS A O 1
ATOM 596 N N . THR A 1 73 ? -6.445 6.226 6.081 1.00 95.19 73 THR A N 1
ATOM 597 C CA . THR A 1 73 ? -5.211 5.635 6.612 1.00 95.19 73 THR A CA 1
ATOM 598 C C . THR A 1 73 ? -4.775 4.371 5.860 1.00 95.19 73 THR A C 1
ATOM 600 O O . THR A 1 73 ? -3.599 4.240 5.511 1.00 95.19 73 THR A O 1
ATOM 603 N N . ILE A 1 74 ? -5.698 3.460 5.529 1.00 95.38 74 ILE A N 1
ATOM 604 C CA . ILE A 1 74 ? -5.349 2.234 4.791 1.00 95.38 74 ILE A CA 1
ATOM 605 C C . ILE A 1 74 ? -4.980 2.545 3.338 1.00 95.38 74 ILE A C 1
ATOM 607 O O . ILE A 1 74 ? -3.992 1.998 2.848 1.00 95.38 74 ILE A O 1
ATOM 611 N N . LYS A 1 75 ? -5.710 3.442 2.654 1.00 95.69 75 LYS A N 1
ATOM 612 C CA . LYS A 1 75 ? -5.349 3.873 1.289 1.00 95.69 75 LYS A CA 1
ATOM 613 C C . LYS A 1 75 ? -3.953 4.480 1.256 1.00 95.69 75 LYS A C 1
ATOM 615 O O . LYS A 1 75 ? -3.138 4.064 0.446 1.00 95.69 75 LYS A O 1
ATOM 620 N N . SER A 1 76 ? -3.649 5.382 2.189 1.00 96.44 76 SER A N 1
ATOM 621 C CA . SER A 1 76 ? -2.319 5.989 2.309 1.00 96.44 76 SER A CA 1
ATOM 622 C C . SER A 1 76 ? -1.217 4.938 2.498 1.00 96.44 76 SER A C 1
ATOM 624 O O . SER A 1 76 ? -0.178 4.992 1.839 1.00 96.44 76 SER A O 1
ATOM 626 N N . ALA A 1 77 ? -1.450 3.927 3.342 1.00 96.75 77 ALA A N 1
ATOM 627 C CA . ALA A 1 77 ? -0.506 2.829 3.544 1.00 96.75 77 ALA A CA 1
ATOM 628 C C . ALA A 1 77 ? -0.299 1.974 2.283 1.00 96.75 77 ALA A C 1
ATOM 630 O O . ALA A 1 77 ? 0.840 1.643 1.954 1.00 96.75 77 ALA A O 1
ATOM 631 N N . ILE A 1 78 ? -1.377 1.642 1.565 1.00 96.25 78 ILE A N 1
ATOM 632 C CA . ILE A 1 78 ? -1.299 0.904 0.298 1.00 96.25 78 ILE A CA 1
ATOM 633 C C . ILE A 1 78 ? -0.539 1.732 -0.740 1.00 96.25 78 ILE A C 1
ATOM 635 O O . ILE A 1 78 ? 0.402 1.213 -1.332 1.00 96.25 78 ILE A O 1
ATOM 639 N N . SER A 1 79 ? -0.833 3.027 -0.879 1.00 96.69 79 SER A N 1
ATOM 640 C CA . SER A 1 79 ? -0.157 3.894 -1.850 1.00 96.69 79 SER A CA 1
ATOM 641 C C . SER A 1 79 ? 1.333 4.092 -1.577 1.00 96.69 79 SER A C 1
ATOM 643 O O . SER A 1 79 ? 2.122 4.230 -2.512 1.00 96.69 79 SER A O 1
ATOM 645 N N . LYS A 1 80 ? 1.780 4.006 -0.317 1.00 95.75 80 LYS A N 1
ATOM 646 C CA . LYS A 1 80 ? 3.221 3.928 -0.016 1.00 95.75 80 LYS A CA 1
ATOM 647 C C . LYS A 1 80 ? 3.863 2.697 -0.668 1.00 95.75 80 LYS A C 1
ATOM 649 O O . LYS A 1 80 ? 4.957 2.819 -1.216 1.00 95.75 80 LYS A O 1
ATOM 654 N N . ILE A 1 81 ? 3.191 1.544 -0.641 1.00 95.69 81 ILE A N 1
ATOM 655 C CA . ILE A 1 81 ? 3.655 0.306 -1.287 1.00 95.69 81 ILE A CA 1
ATOM 656 C C . ILE A 1 81 ? 3.541 0.424 -2.816 1.00 95.69 81 ILE A C 1
ATOM 658 O O . ILE A 1 81 ? 4.492 0.073 -3.513 1.00 95.69 81 ILE A O 1
ATOM 662 N N . GLU A 1 82 ? 2.448 0.992 -3.341 1.00 95.81 82 GLU A N 1
ATOM 663 C CA . GLU A 1 82 ? 2.277 1.270 -4.781 1.00 95.81 82 GLU A CA 1
ATOM 664 C C . GLU A 1 82 ? 3.457 2.073 -5.338 1.00 95.81 82 GLU A C 1
ATOM 666 O O . GLU A 1 82 ? 4.056 1.666 -6.334 1.00 95.81 82 GLU A O 1
ATOM 671 N N . SER A 1 83 ? 3.890 3.117 -4.620 1.00 95.19 83 SER A N 1
ATOM 672 C CA . SER A 1 83 ? 5.020 3.961 -5.031 1.00 95.19 83 SER A CA 1
ATOM 673 C C . SER A 1 83 ? 6.328 3.188 -5.240 1.00 95.19 83 SER A C 1
ATOM 675 O O . SER A 1 83 ? 7.194 3.605 -6.011 1.00 95.19 83 SER A O 1
ATOM 677 N N . LEU A 1 84 ? 6.506 2.048 -4.563 1.00 93.06 84 LEU A N 1
ATOM 678 C CA . LEU A 1 84 ? 7.671 1.182 -4.746 1.00 93.06 84 LEU A CA 1
ATOM 679 C C . LEU A 1 84 ? 7.578 0.427 -6.068 1.00 93.06 84 LEU A C 1
ATOM 681 O O . LEU A 1 84 ? 8.557 0.356 -6.814 1.00 93.06 84 LEU A O 1
ATOM 685 N N . HIS A 1 85 ? 6.394 -0.094 -6.378 1.00 93.31 85 HIS A N 1
ATOM 686 C CA . HIS A 1 85 ? 6.139 -0.759 -7.645 1.00 93.31 85 HIS A CA 1
ATOM 687 C C . HIS A 1 85 ? 6.248 0.215 -8.819 1.00 93.31 85 HIS A C 1
ATOM 689 O O . HIS A 1 85 ? 6.871 -0.142 -9.818 1.00 93.31 85 HIS A O 1
ATOM 695 N N . GLU A 1 86 ? 5.770 1.451 -8.667 1.00 93.94 86 GLU A N 1
ATOM 696 C CA . GLU A 1 86 ? 5.965 2.528 -9.645 1.00 93.94 86 GLU A CA 1
ATOM 697 C C . GLU A 1 86 ? 7.447 2.860 -9.850 1.00 93.94 86 GLU A C 1
ATOM 699 O O . GLU A 1 86 ? 7.928 2.899 -10.982 1.00 93.94 86 GLU A O 1
ATOM 704 N N . LYS A 1 87 ? 8.223 3.019 -8.770 1.00 92.44 87 LYS A N 1
ATOM 705 C CA . LYS A 1 87 ? 9.678 3.224 -8.880 1.00 92.44 87 LYS A CA 1
ATOM 706 C C . LYS A 1 87 ? 10.361 2.082 -9.631 1.00 92.44 87 LYS A C 1
ATOM 708 O O . LYS A 1 87 ? 11.303 2.341 -10.376 1.00 92.44 87 LYS A O 1
ATOM 713 N N . ASN A 1 88 ? 9.891 0.837 -9.485 1.00 90.25 88 ASN A N 1
ATOM 714 C CA . ASN A 1 88 ? 10.407 -0.276 -10.285 1.00 90.25 88 ASN A CA 1
ATOM 715 C C . ASN A 1 88 ? 10.148 -0.072 -11.783 1.00 90.25 88 ASN A C 1
ATOM 717 O O . ASN A 1 88 ? 11.062 -0.291 -12.575 1.00 90.25 88 ASN A O 1
ATOM 721 N N . LEU A 1 89 ? 8.941 0.375 -12.162 1.00 91.81 89 LEU A N 1
ATOM 722 C CA . LEU A 1 89 ? 8.594 0.667 -13.561 1.00 91.81 89 LEU A CA 1
ATOM 723 C C . LEU A 1 89 ? 9.560 1.690 -14.172 1.00 91.81 89 LEU A C 1
ATOM 725 O O . LEU A 1 89 ? 9.989 1.528 -15.310 1.00 91.81 89 LEU A O 1
ATOM 729 N N . ILE A 1 90 ? 9.942 2.705 -13.394 1.00 92.31 90 ILE A N 1
ATOM 730 C CA . ILE A 1 90 ?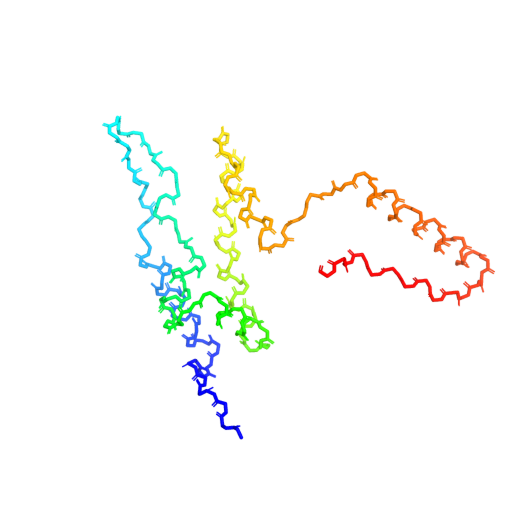 10.840 3.786 -13.832 1.00 92.31 90 ILE A CA 1
ATOM 731 C C . ILE A 1 90 ? 12.311 3.331 -13.866 1.00 92.31 90 ILE A C 1
ATOM 733 O O . ILE A 1 90 ? 13.117 3.871 -14.618 1.00 92.31 90 ILE A O 1
ATOM 737 N N . SER A 1 91 ? 12.684 2.326 -13.071 1.00 86.44 91 SER A N 1
ATOM 738 C CA . SER A 1 91 ? 14.086 1.946 -12.839 1.00 86.44 91 SER A CA 1
ATOM 739 C C . SER A 1 91 ? 14.821 1.318 -14.035 1.00 86.44 91 SER A C 1
ATOM 741 O O . SER A 1 91 ? 16.022 1.064 -13.938 1.00 86.44 91 SER A O 1
ATOM 743 N N . GLY A 1 92 ? 14.122 1.016 -15.135 1.00 83.19 92 GLY A N 1
ATOM 744 C CA . GLY A 1 92 ? 14.684 0.324 -16.303 1.00 83.19 92 GLY A CA 1
ATOM 745 C C . GLY A 1 92 ? 14.997 -1.162 -16.074 1.00 83.19 92 GLY A C 1
ATOM 746 O O . GLY A 1 92 ? 15.604 -1.805 -16.928 1.00 83.19 92 GLY A O 1
ATOM 747 N N . ARG A 1 93 ? 14.602 -1.721 -14.923 1.00 83.75 93 ARG A N 1
ATOM 748 C CA . ARG A 1 93 ? 14.729 -3.148 -14.587 1.00 83.75 93 ARG A CA 1
ATOM 749 C C . ARG A 1 93 ? 13.488 -3.933 -15.031 1.00 83.75 93 ARG A C 1
ATOM 751 O O . ARG A 1 93 ? 12.441 -3.329 -15.266 1.00 83.75 93 ARG A O 1
ATOM 758 N N . PRO A 1 94 ? 13.561 -5.278 -15.109 1.00 88.06 94 PRO A N 1
ATOM 759 C CA . PRO A 1 94 ? 12.384 -6.100 -15.364 1.00 88.06 94 PRO A CA 1
ATOM 760 C C . PRO A 1 94 ? 11.266 -5.796 -14.363 1.00 88.06 94 PRO A C 1
ATOM 762 O O . PRO A 1 94 ? 11.443 -5.914 -13.149 1.00 88.06 94 PRO A O 1
ATOM 765 N N . SER A 1 95 ? 10.107 -5.403 -14.882 1.00 91.00 95 SER A N 1
ATOM 766 C CA . SER A 1 95 ? 9.023 -4.844 -14.077 1.00 91.00 95 SER A CA 1
ATOM 767 C C . SER A 1 95 ? 7.730 -5.659 -14.123 1.00 91.00 95 SER A C 1
ATOM 769 O O . SER A 1 95 ? 6.745 -5.269 -13.501 1.00 91.00 95 SER A O 1
ATOM 771 N N . THR A 1 96 ? 7.735 -6.833 -14.765 1.00 93.12 96 THR A N 1
ATOM 772 C CA . THR A 1 96 ? 6.562 -7.714 -14.920 1.00 93.12 96 THR A CA 1
ATOM 773 C C . THR A 1 96 ? 5.857 -8.005 -13.594 1.00 93.12 96 THR A C 1
ATOM 775 O O . THR A 1 96 ? 4.632 -7.947 -13.525 1.00 93.12 96 THR A O 1
ATOM 778 N N . GLY A 1 97 ? 6.615 -8.256 -12.521 1.00 91.19 97 GLY A N 1
ATOM 779 C CA . GLY A 1 97 ? 6.050 -8.465 -11.184 1.00 91.19 97 GLY A CA 1
ATOM 780 C C . GLY A 1 97 ? 5.371 -7.217 -10.612 1.00 91.19 97 GLY A C 1
ATOM 781 O O . GLY A 1 97 ? 4.290 -7.324 -10.040 1.00 91.19 97 GLY A O 1
ATOM 782 N N . SER A 1 98 ? 5.954 -6.030 -10.814 1.00 93.12 98 SER A N 1
ATOM 783 C CA . SER A 1 98 ? 5.335 -4.762 -10.402 1.00 93.12 98 SER A CA 1
ATOM 784 C C . SER A 1 98 ? 4.087 -4.444 -11.212 1.00 93.12 98 SER A C 1
ATOM 786 O O . SER A 1 98 ? 3.098 -4.028 -10.627 1.00 93.12 98 SER A O 1
ATOM 788 N N . ILE A 1 99 ? 4.096 -4.692 -12.525 1.00 93.81 99 ILE A N 1
ATOM 789 C CA . ILE A 1 99 ? 2.914 -4.522 -13.383 1.00 93.81 99 ILE A CA 1
ATOM 790 C C . ILE A 1 99 ? 1.790 -5.443 -12.906 1.00 93.81 99 ILE A C 1
ATOM 792 O O . ILE A 1 99 ? 0.670 -4.990 -12.686 1.00 93.81 99 ILE A O 1
ATOM 796 N N . PHE A 1 100 ? 2.086 -6.730 -12.695 1.00 94.19 100 PHE A N 1
ATOM 797 C CA . PHE A 1 100 ? 1.110 -7.681 -12.165 1.00 94.19 100 PHE A CA 1
ATOM 798 C C . PHE A 1 100 ? 0.558 -7.225 -10.811 1.00 94.19 100 PHE A C 1
ATOM 800 O O . PHE A 1 100 ? -0.650 -7.275 -10.587 1.00 94.19 100 PHE A O 1
ATOM 807 N N . TRP A 1 101 ? 1.422 -6.761 -9.911 1.00 94.06 101 TRP A N 1
ATOM 808 C CA . TRP A 1 101 ? 1.004 -6.289 -8.597 1.00 94.06 101 TRP A CA 1
ATOM 809 C C . TRP A 1 101 ? 0.109 -5.045 -8.685 1.00 94.06 101 TRP A C 1
ATOM 811 O O . TRP A 1 101 ? -0.963 -5.047 -8.086 1.00 94.06 101 TRP A O 1
ATOM 821 N N . LEU A 1 102 ? 0.490 -4.037 -9.479 1.00 94.50 102 LEU A N 1
ATOM 822 C CA . LEU A 1 102 ? -0.278 -2.799 -9.671 1.00 94.50 102 LEU A CA 1
ATOM 823 C C . LEU A 1 102 ? -1.671 -3.099 -10.231 1.00 94.50 102 LEU A C 1
ATOM 825 O O . LEU A 1 102 ? -2.672 -2.582 -9.736 1.00 94.50 102 LEU A O 1
ATOM 829 N N . LYS A 1 103 ? -1.761 -4.029 -11.189 1.00 94.06 103 LYS A N 1
ATOM 830 C CA . LYS A 1 103 ? -3.050 -4.498 -11.708 1.00 94.06 103 LYS A CA 1
ATOM 831 C C . LYS A 1 103 ? -3.932 -5.131 -10.633 1.00 94.06 103 LYS A C 1
ATOM 833 O O . LYS A 1 103 ? -5.129 -4.873 -10.584 1.00 94.06 103 LYS A O 1
ATOM 838 N N . ASN A 1 104 ? -3.348 -5.906 -9.718 1.00 91.62 104 ASN A N 1
ATOM 839 C CA . ASN A 1 104 ? -4.092 -6.512 -8.606 1.00 91.62 104 ASN A CA 1
ATOM 840 C C . ASN A 1 104 ? -4.601 -5.498 -7.567 1.00 91.62 104 ASN A C 1
ATOM 842 O O . ASN A 1 104 ? -5.481 -5.851 -6.782 1.00 91.62 104 ASN A O 1
ATOM 846 N N . VAL A 1 105 ? -4.062 -4.277 -7.533 1.00 91.06 105 VAL A N 1
ATOM 847 C CA . VAL A 1 105 ? -4.553 -3.192 -6.663 1.00 91.06 105 VAL A CA 1
ATOM 848 C C . VAL A 1 105 ? -5.411 -2.168 -7.413 1.00 91.06 105 VAL A C 1
ATOM 850 O O . VAL A 1 105 ? -5.777 -1.145 -6.846 1.00 91.06 105 VAL A O 1
ATOM 853 N N . GLY A 1 106 ? -5.804 -2.475 -8.653 1.00 89.88 106 GLY A N 1
ATOM 854 C CA . GLY A 1 106 ? -6.803 -1.712 -9.404 1.00 89.88 106 GLY A CA 1
ATOM 855 C C . GLY A 1 106 ? -6.246 -0.844 -10.528 1.00 89.88 106 GLY A C 1
ATOM 856 O O . GLY A 1 106 ? -7.009 -0.099 -11.136 1.00 89.88 106 GLY A O 1
ATOM 857 N N . TRP A 1 107 ? -4.949 -0.927 -10.844 1.00 93.00 107 TRP A N 1
ATOM 858 C CA . TRP A 1 107 ? -4.433 -0.285 -12.053 1.00 93.00 107 TRP A CA 1
ATOM 859 C C . TRP A 1 107 ? -4.914 -1.042 -13.287 1.00 93.00 107 TRP A C 1
ATOM 861 O O . TRP A 1 107 ? -4.868 -2.271 -13.340 1.00 93.00 107 TRP A O 1
ATOM 871 N N . GLN A 1 108 ? -5.350 -0.312 -14.301 1.00 87.44 108 GLN A N 1
ATOM 872 C CA . GLN A 1 108 ? -5.814 -0.891 -15.554 1.00 87.44 108 GLN A CA 1
ATOM 873 C C . GLN A 1 108 ? -5.015 -0.286 -16.703 1.00 87.44 108 GLN A C 1
ATOM 875 O O . GLN A 1 108 ? -4.743 0.916 -16.719 1.00 87.44 108 GLN A O 1
ATOM 880 N N . ASP A 1 109 ? -4.619 -1.138 -17.648 1.00 85.50 109 ASP A N 1
ATOM 881 C CA . ASP A 1 109 ? -4.127 -0.651 -18.931 1.00 85.50 109 ASP A CA 1
ATOM 882 C C . ASP A 1 109 ? -5.345 -0.132 -19.688 1.00 85.50 109 ASP A C 1
ATOM 884 O O . ASP A 1 109 ? -6.345 -0.843 -19.778 1.00 85.50 109 ASP A O 1
ATOM 888 N N . LYS A 1 110 ? -5.262 1.073 -20.248 1.00 79.94 110 LYS A N 1
ATOM 889 C CA . LYS A 1 110 ? -6.298 1.532 -21.169 1.00 79.94 110 LYS A CA 1
ATOM 890 C C . LYS A 1 110 ? -6.193 0.758 -22.473 1.00 79.94 110 LYS A C 1
ATOM 892 O O . LYS A 1 110 ? -5.104 0.639 -23.040 1.00 79.94 110 LYS A O 1
ATOM 897 N N . THR A 1 111 ? -7.317 0.248 -22.953 1.00 79.38 111 THR A N 1
ATOM 898 C CA . THR A 1 111 ? -7.404 -0.392 -24.268 1.00 79.38 111 THR A CA 1
ATOM 899 C C . THR A 1 111 ? -7.991 0.564 -25.308 1.00 79.38 111 THR A C 1
ATOM 901 O O . THR A 1 111 ? -8.837 1.396 -24.991 1.00 79.38 111 THR A O 1
ATOM 904 N N . GLU A 1 112 ? -7.605 0.414 -26.583 1.00 65.06 112 GLU A N 1
ATOM 905 C CA . GLU A 1 112 ? -8.170 1.214 -27.692 1.00 65.06 112 GLU A CA 1
ATOM 906 C C . GLU A 1 112 ? -9.705 1.097 -27.801 1.00 65.06 112 GLU A C 1
ATOM 908 O O . GLU A 1 112 ? -10.368 1.967 -28.366 1.00 65.06 112 GLU A O 1
ATOM 913 N N . ALA A 1 113 ? -10.288 0.004 -27.297 1.00 68.31 113 ALA A N 1
ATOM 914 C CA . ALA A 1 113 ? -11.733 -0.197 -27.279 1.00 68.31 113 ALA A CA 1
ATOM 915 C C . ALA A 1 113 ? -12.430 0.701 -26.242 1.00 68.31 113 ALA A C 1
ATOM 917 O O . ALA A 1 113 ? -13.475 1.268 -26.551 1.00 68.31 113 ALA A O 1
ATOM 918 N N . GLU A 1 114 ? -11.834 0.876 -25.060 1.00 68.94 114 GLU A N 1
ATOM 919 C CA . GLU A 1 114 ? -12.334 1.785 -24.019 1.00 68.94 114 GLU A CA 1
ATOM 920 C C . GLU A 1 114 ? -12.226 3.246 -24.472 1.00 68.94 114 GLU A C 1
ATOM 922 O O . GLU A 1 114 ? -13.174 4.008 -24.315 1.00 68.94 114 GLU A O 1
ATOM 927 N N . GLU A 1 115 ? -11.131 3.621 -25.143 1.00 68.62 115 GLU A N 1
ATOM 928 C CA . GLU A 1 115 ? -10.971 4.974 -25.700 1.00 68.62 115 GLU A CA 1
ATOM 929 C C . GLU A 1 115 ? -12.056 5.308 -26.733 1.00 68.62 115 GLU A C 1
ATOM 931 O O . GLU A 1 115 ? -12.652 6.386 -26.692 1.00 68.62 115 GLU A O 1
ATOM 936 N N . LYS A 1 116 ? -12.369 4.362 -27.630 1.00 74.19 116 LYS A N 1
ATOM 937 C CA . LYS A 1 116 ? -13.452 4.530 -28.612 1.00 74.19 116 LYS A CA 1
ATOM 938 C C . LYS A 1 116 ? -14.825 4.588 -27.951 1.00 74.19 116 LYS A C 1
ATOM 940 O O . LYS A 1 116 ? -15.696 5.308 -28.430 1.00 74.19 116 LYS A O 1
ATOM 945 N N . GLN A 1 117 ? -15.042 3.832 -26.878 1.00 75.75 117 GLN A N 1
ATOM 946 C CA . GLN A 1 117 ? -16.315 3.822 -26.162 1.00 75.75 117 GLN A CA 1
ATOM 947 C C . GLN A 1 117 ? -16.556 5.143 -25.417 1.00 75.75 117 GLN A C 1
ATOM 949 O O . GLN A 1 117 ? -17.655 5.697 -25.508 1.00 75.75 117 GLN A O 1
ATOM 954 N N . ASP A 1 118 ? -15.519 5.694 -24.784 1.00 76.62 118 ASP A N 1
ATOM 955 C CA . ASP A 1 118 ? -15.549 7.015 -24.150 1.00 76.62 118 ASP A CA 1
ATOM 956 C C . ASP A 1 118 ? -15.813 8.126 -25.182 1.00 76.62 118 ASP A C 1
ATOM 958 O O . ASP A 1 118 ? -16.638 9.016 -24.955 1.00 76.62 118 ASP A O 1
ATOM 962 N N . GLU A 1 119 ? -15.167 8.055 -26.351 1.00 80.44 119 GLU A N 1
ATOM 963 C CA . GLU A 1 119 ? -15.381 9.000 -27.453 1.00 80.44 119 GLU A CA 1
ATOM 964 C C . GLU A 1 119 ? -16.821 8.940 -27.988 1.00 80.44 119 GLU A C 1
ATOM 966 O O . GLU A 1 119 ? -17.468 9.976 -28.175 1.00 80.44 119 GLU A O 1
ATOM 971 N N . ILE A 1 120 ? -17.361 7.734 -28.197 1.00 82.81 120 ILE A N 1
ATOM 972 C CA . ILE A 1 120 ? -18.750 7.538 -28.631 1.00 82.81 120 ILE A CA 1
ATOM 973 C C . ILE A 1 120 ? -19.712 8.127 -27.599 1.00 82.81 120 ILE A C 1
ATOM 975 O O . ILE A 1 120 ? -20.622 8.866 -27.977 1.00 82.81 120 ILE A O 1
ATOM 979 N N . TYR A 1 121 ? -19.508 7.855 -26.310 1.00 81.00 121 TYR A N 1
ATOM 980 C CA . TYR A 1 121 ? -20.368 8.383 -25.256 1.00 81.00 121 TYR A CA 1
ATOM 981 C C . TYR A 1 121 ? -20.362 9.917 -25.218 1.00 81.00 121 TYR A C 1
ATOM 983 O O . TYR A 1 121 ? -21.429 10.537 -25.194 1.00 81.00 121 TYR A O 1
ATOM 991 N N . LEU A 1 122 ? -19.184 10.545 -25.291 1.00 83.56 122 LEU A N 1
ATOM 992 C CA . LEU A 1 122 ? -19.058 12.005 -25.341 1.00 83.56 122 LEU A CA 1
ATOM 993 C C . LEU A 1 122 ? -19.781 12.601 -26.556 1.00 83.56 122 LEU A C 1
ATOM 995 O O . LEU A 1 122 ? -20.481 13.608 -26.424 1.00 83.56 122 LEU A O 1
ATOM 999 N N . ASN A 1 123 ? -19.664 11.961 -27.721 1.00 85.81 123 ASN A N 1
ATOM 1000 C CA . ASN A 1 123 ? -20.328 12.399 -28.947 1.00 85.81 123 ASN A CA 1
ATOM 1001 C C . ASN A 1 123 ? -21.856 12.276 -28.859 1.00 85.81 123 ASN A C 1
ATOM 1003 O O . ASN A 1 123 ? -22.568 13.210 -29.237 1.00 85.81 123 ASN A O 1
ATOM 1007 N N . VAL A 1 124 ? -22.372 11.160 -28.337 1.00 84.62 124 VAL A N 1
ATOM 1008 C CA . VAL A 1 124 ? -23.819 10.951 -28.160 1.00 84.62 124 VAL A CA 1
ATOM 1009 C C . VAL A 1 124 ? -24.382 11.940 -27.137 1.00 84.62 124 VAL A C 1
ATOM 1011 O O . VAL A 1 124 ? -25.409 12.565 -27.402 1.00 84.62 124 VAL A O 1
ATOM 1014 N N . LYS A 1 125 ? -23.685 12.166 -26.018 1.00 83.19 125 LYS A N 1
ATOM 1015 C CA . LYS A 1 125 ? -24.091 13.144 -25.002 1.00 83.19 125 LYS A CA 1
ATOM 1016 C C . LYS A 1 125 ? -24.156 14.566 -25.566 1.00 83.19 125 LYS A C 1
ATOM 1018 O O . LYS A 1 125 ? -25.173 15.237 -25.422 1.00 83.19 125 LYS A O 1
ATOM 1023 N N . ALA A 1 126 ? -23.121 14.994 -26.292 1.00 84.81 126 ALA A N 1
ATOM 1024 C CA . ALA A 1 126 ? -23.086 16.312 -26.925 1.00 84.81 126 ALA A CA 1
ATOM 1025 C C . ALA A 1 126 ? -24.205 16.511 -27.967 1.00 84.81 126 ALA A C 1
ATOM 1027 O O . ALA A 1 126 ? -24.706 17.624 -28.141 1.00 84.81 126 ALA A O 1
ATOM 1028 N N . LEU A 1 127 ? -24.603 15.448 -28.674 1.00 85.56 127 LEU A N 1
ATOM 1029 C CA . LEU A 1 127 ? -25.750 15.474 -29.585 1.00 85.56 127 LEU A CA 1
ATOM 1030 C C . LEU A 1 127 ? -27.079 15.563 -28.826 1.00 85.56 127 LEU A C 1
ATOM 1032 O O . LEU A 1 127 ? -27.927 16.366 -29.212 1.00 85.56 127 LEU A O 1
ATOM 1036 N N . SER A 1 128 ? -27.243 14.797 -27.745 1.00 84.00 128 SER A N 1
ATOM 1037 C CA . S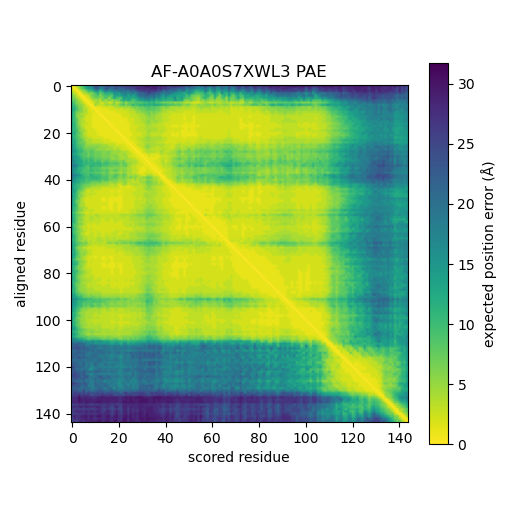ER A 1 128 ? -28.436 14.829 -26.887 1.00 84.00 128 SER A CA 1
ATOM 1038 C C . SER A 1 128 ? -28.677 16.228 -26.316 1.00 84.00 128 SER A C 1
ATOM 1040 O O . SER A 1 128 ? -29.777 16.771 -26.445 1.00 84.00 128 SER A O 1
ATOM 1042 N N . ASP A 1 129 ? -27.616 16.860 -25.801 1.00 83.19 129 ASP A N 1
ATOM 1043 C CA . ASP A 1 129 ? -27.644 18.223 -25.263 1.00 83.19 129 ASP A CA 1
ATOM 1044 C C . ASP A 1 129 ? -28.058 19.251 -26.331 1.00 83.19 129 ASP A C 1
ATOM 1046 O O . ASP A 1 129 ? -28.874 20.137 -26.073 1.00 83.19 129 ASP A O 1
ATOM 1050 N N . ARG A 1 13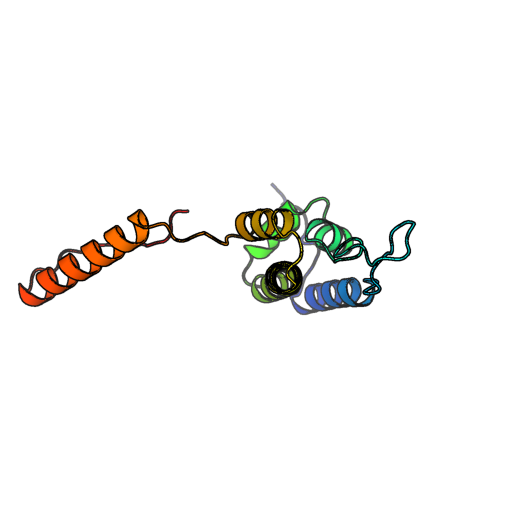0 ? -27.543 19.123 -27.565 1.00 85.31 130 ARG A N 1
ATOM 1051 C CA . ARG A 1 130 ? -27.905 20.001 -28.699 1.00 85.31 130 ARG A CA 1
ATOM 1052 C C . ARG A 1 130 ? -29.348 19.833 -29.152 1.00 85.31 130 ARG A C 1
ATOM 1054 O O . ARG A 1 130 ? -29.954 20.797 -29.614 1.00 85.31 130 ARG A O 1
ATOM 1061 N N . LEU A 1 131 ? -29.870 18.614 -29.077 1.00 86.12 131 LEU A N 1
ATOM 1062 C CA . LEU A 1 131 ? -31.231 18.289 -29.492 1.00 86.12 131 LEU A CA 1
ATOM 1063 C C . LEU A 1 131 ? -32.261 18.562 -28.387 1.00 86.12 131 LEU A C 1
ATOM 1065 O O . LEU A 1 131 ? -33.457 18.452 -28.644 1.00 86.12 131 LEU A O 1
ATOM 1069 N N . GLY A 1 132 ? -31.821 18.937 -27.180 1.00 79.56 132 GLY A N 1
ATOM 1070 C CA . GLY A 1 132 ? -32.704 19.168 -26.036 1.00 79.56 132 GLY A CA 1
ATOM 1071 C C . GLY A 1 132 ? -33.416 17.897 -25.567 1.00 79.56 132 GLY A C 1
ATOM 1072 O O . GLY A 1 132 ? -34.469 17.983 -24.937 1.00 79.56 132 GLY A O 1
ATOM 1073 N N . VAL A 1 133 ? -32.866 16.726 -25.900 1.00 77.25 133 VAL A N 1
ATOM 1074 C CA . VAL A 1 133 ? -33.389 15.426 -25.477 1.00 77.25 133 VAL A CA 1
ATOM 1075 C C . VAL A 1 133 ? -32.657 15.048 -24.195 1.00 77.25 133 VAL A C 1
ATOM 1077 O O . VAL A 1 133 ? -31.439 14.876 -24.197 1.00 77.25 133 VAL A O 1
ATOM 1080 N N . SER A 1 134 ? -33.382 14.967 -23.081 1.00 60.91 134 SER A N 1
ATOM 1081 C CA . SER A 1 134 ? -32.835 14.525 -21.798 1.00 60.91 134 SER A CA 1
ATOM 1082 C C . SER A 1 134 ? -32.900 13.002 -21.707 1.00 60.91 134 SER A C 1
ATOM 1084 O O . SER A 1 134 ? -33.737 12.460 -20.982 1.00 60.91 134 SER A O 1
ATOM 1086 N N . ASP A 1 135 ? -32.058 12.301 -22.457 1.00 60.69 135 ASP A N 1
ATOM 1087 C CA . ASP A 1 135 ? -31.839 10.890 -22.162 1.00 60.69 135 ASP A CA 1
ATOM 1088 C C . ASP A 1 135 ? -30.851 10.795 -20.993 1.00 60.69 135 ASP A C 1
ATOM 1090 O O . ASP A 1 135 ? -29.772 11.391 -21.016 1.00 60.69 135 ASP A O 1
ATOM 1094 N N . ASN A 1 136 ? -31.228 10.055 -19.944 1.00 58.44 136 ASN A N 1
ATOM 1095 C CA . ASN A 1 136 ? -30.306 9.635 -18.886 1.00 58.44 136 ASN A CA 1
ATOM 1096 C C . ASN A 1 136 ? -29.360 8.590 -19.482 1.00 58.44 136 ASN A C 1
ATOM 1098 O O . ASN A 1 136 ? -29.553 7.385 -19.316 1.00 58.44 136 ASN A O 1
ATOM 1102 N N . ILE A 1 137 ? -28.377 9.045 -20.253 1.00 58.00 137 ILE A N 1
ATOM 1103 C CA . ILE A 1 137 ? -27.308 8.184 -20.739 1.00 58.00 137 ILE A CA 1
ATOM 1104 C C . ILE A 1 137 ? -26.316 8.066 -19.582 1.00 58.00 137 ILE A C 1
ATOM 1106 O O . ILE A 1 137 ? -25.390 8.860 -19.473 1.00 58.00 137 ILE A O 1
ATOM 1110 N N . ASP A 1 138 ? -26.553 7.128 -18.669 1.00 57.50 138 ASP A N 1
ATOM 1111 C CA . ASP A 1 138 ? -25.593 6.829 -17.609 1.00 57.50 138 ASP A CA 1
ATOM 1112 C C . ASP A 1 138 ? -24.490 5.934 -18.178 1.00 57.50 138 ASP A C 1
ATOM 1114 O O . ASP A 1 138 ? -24.696 4.753 -18.458 1.00 57.50 138 ASP A O 1
ATOM 1118 N N . TYR A 1 139 ? -23.305 6.514 -18.359 1.00 58.91 139 TYR A N 1
ATOM 1119 C CA . TYR A 1 139 ? -22.071 5.767 -18.577 1.00 58.91 139 TYR A CA 1
ATOM 1120 C C . TYR A 1 139 ? -21.186 5.920 -17.341 1.00 58.91 139 TYR A C 1
ATOM 1122 O O . TYR A 1 139 ? -20.504 6.932 -17.162 1.00 58.91 139 TYR A O 1
ATOM 1130 N N . ASP A 1 140 ? -21.238 4.921 -16.462 1.00 57.66 140 ASP A N 1
ATOM 1131 C CA . ASP A 1 140 ? -20.278 4.761 -15.375 1.00 57.66 140 ASP A CA 1
ATOM 1132 C C . ASP A 1 140 ? -19.066 4.031 -15.956 1.00 57.66 140 ASP A C 1
ATOM 1134 O O . ASP A 1 140 ? -19.081 2.813 -16.109 1.00 57.66 140 ASP A O 1
ATOM 1138 N N . GLY A 1 141 ? -18.027 4.774 -16.343 1.00 56.84 141 GLY A N 1
ATOM 1139 C CA . GLY A 1 141 ? -16.766 4.236 -16.878 1.00 56.84 141 GLY A CA 1
ATOM 1140 C C . GLY A 1 141 ? -15.955 3.405 -15.869 1.00 56.84 141 GLY A C 1
ATOM 1141 O O . GLY A 1 141 ? -14.728 3.379 -15.929 1.00 56.84 141 GLY A O 1
ATOM 1142 N N . LYS A 1 142 ? -16.617 2.771 -14.900 1.00 46.81 142 LYS A N 1
ATOM 1143 C CA . LYS A 1 142 ? -16.056 1.841 -13.931 1.00 46.81 142 LYS A CA 1
ATOM 1144 C C . LYS A 1 142 ? -16.669 0.474 -14.177 1.00 46.81 142 LYS A C 1
ATOM 1146 O O . LYS A 1 142 ? -17.738 0.151 -13.671 1.00 46.81 142 LYS A O 1
ATOM 1151 N N . ASN A 1 143 ? -15.952 -0.339 -14.940 1.00 44.22 143 ASN A N 1
ATOM 1152 C CA . ASN A 1 143 ? -16.137 -1.777 -14.846 1.00 44.22 143 ASN A CA 1
ATOM 1153 C C . ASN A 1 143 ? -15.704 -2.192 -13.426 1.00 44.22 143 ASN A C 1
ATOM 1155 O O . ASN A 1 143 ? -14.559 -1.938 -13.046 1.00 44.22 143 ASN A O 1
ATOM 1159 N N . GLU A 1 144 ? -16.655 -2.718 -12.646 1.00 35.84 144 GLU A N 1
ATOM 1160 C CA . GLU A 1 144 ? -16.470 -3.318 -11.309 1.00 35.84 144 GLU A CA 1
ATOM 1161 C C . GLU A 1 144 ? -15.238 -4.231 -11.194 1.00 35.84 144 GLU A C 1
ATOM 1163 O O . GLU A 1 144 ? -14.944 -4.986 -12.152 1.00 35.84 144 GLU A O 1
#

Solvent-accessible surface area (backbone atoms only — not comparable to full-atom values): 8802 Å² total; per-residue (Å²): 134,86,73,81,80,74,91,61,93,51,49,65,62,46,46,52,48,50,51,52,48,64,70,66,50,54,84,65,68,44,57,49,97,87,66,50,70,39,80,67,74,48,52,80,47,68,54,55,52,18,45,70,71,65,39,95,41,46,63,60,46,54,63,42,44,74,35,79,77,38,26,64,61,47,50,54,56,50,49,60,45,48,52,52,36,52,51,39,62,73,66,79,51,96,32,68,68,36,54,55,50,44,41,76,76,69,52,74,83,87,49,77,65,56,55,52,50,53,50,49,51,53,53,51,51,56,49,30,63,74,69,70,48,87,71,86,78,82,78,74,95,64,84,130

Radius of gyration: 21.27 Å; Cα contacts (8 Å, |Δi|>4): 98; chains: 1; bounding box: 61×34×48 Å

Sequence (144 aa):
MAGRKKKFQTEEEMQDAIDKYFKSVDWTPSRDEEGRPIPFMNAPTITELALALGFADRRSLYDYLKKDVYTHTIKSAISKIESLHEKNLISGRPSTGSIFWLKNVGWQDKTEAEEKQDEIYLNVKALSDRLGVSDNIDYDGKNE

Foldseek 3Di:
DDDDDDLDDAQVVLLVLLVVQVVPQDPDFDADPVRHGDQCPRQDDLQVS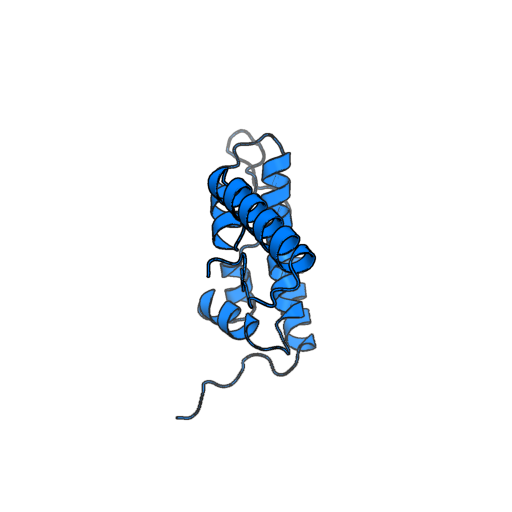CVSSVHPGSVVLVVVCPPPRNVVSSVVSVVVSLVSLVVVVVVPDDNVVSVVVVVVVPDDDDDPVLVVVVVVLVVVVVVCVVVVNPDPPDDPSDDD

Nearest PDB structures (foldseek):
  6zsd-assembly1_AL  TM=3.496E-01  e=6.559E-01  Homo sapiens
  8csp-assembly1_L  TM=4.058E-01  e=4.081E+00  Homo sapiens

Secondary structure (DSSP, 8-state):
--PPPPS-SSHHHHHHHHHHHHHHS--SPPB-TTS-B-TTTT---HHHHHHHTT-SSHHHHHHHHTSHHHHHHHHHHHHHHHHHHHHHHHTTS--HHHHHHHHHTT--PPPHHHHHHHHHHHHHHHHHHHHT------------

Mean predicted aligned error: 9.55 Å

pLDDT: mean 85.22, std 13.02, range [35.84, 97.0]